Protein AF-A0A0G1I425-F1 (afdb_monomer_lite)

Secondary structure (DSSP, 8-state):
-----SS--TT----SSTTSPPPPPPPPPPP-EEEEE----STTTTSS-S--SHHHHHHHHHHHHHH-TT-EEE---SS-EEEEESSHHHHT-

pLDDT: mean 84.0, std 6.95, range [51.31, 93.56]

Foldseek 3Di:
DDDDDPDDAPQWDDDPDPPDDTDDGDDADFFDDKDWAFQDPDPCRPVDDDQRDPVSVVVVVVVCVRVDSQKDWDPPDPGTIIITGNDPVGVVD

Radius of gyration: 17.69 Å; chains: 1; bounding box: 48×28×40 Å

Sequence (93 aa):
MIAGLPNIDIGETICADAAQEPLPAITIDEPTISLNFLVNNSPFAGNDGTLVTSRQIRDRLERELEVNVGLKIDFSPTDHFKVFGRGELHIAI

Structure (mmCIF, N/CA/C/O backbone):
data_AF-A0A0G1I425-F1
#
_entry.id   AF-A0A0G1I425-F1
#
loop_
_atom_site.group_PDB
_atom_site.id
_atom_site.type_symbol
_atom_site.label_atom_id
_atom_site.label_alt_id
_atom_site.label_comp_id
_atom_site.label_asym_id
_atom_site.label_entity_id
_atom_site.label_seq_id
_atom_site.pdbx_PDB_ins_code
_atom_site.Cartn_x
_atom_site.Cartn_y
_atom_site.Cartn_z
_atom_site.occupancy
_atom_site.B_iso_or_equiv
_atom_site.auth_seq_id
_atom_site.auth_comp_id
_atom_site.auth_asym_id
_atom_site.auth_atom_id
_atom_site.pdbx_PDB_model_num
ATOM 1 N N . MET A 1 1 ? -16.415 -19.749 12.901 1.00 51.31 1 MET A N 1
ATOM 2 C CA . MET A 1 1 ? -16.124 -18.972 11.679 1.00 51.31 1 MET A CA 1
ATOM 3 C C . MET A 1 1 ? -17.432 -18.761 10.948 1.00 51.31 1 MET A C 1
ATOM 5 O O . MET A 1 1 ? -18.131 -19.738 10.714 1.00 51.31 1 MET A O 1
ATOM 9 N N . ILE A 1 2 ? -17.782 -17.506 10.683 1.00 74.75 2 ILE A N 1
ATOM 10 C CA . ILE A 1 2 ? -18.938 -17.120 9.866 1.00 74.75 2 ILE A CA 1
ATOM 11 C C . ILE A 1 2 ? -18.388 -16.816 8.467 1.00 74.75 2 ILE A C 1
ATOM 13 O O . ILE A 1 2 ? -17.328 -16.207 8.359 1.00 74.75 2 ILE A O 1
ATOM 17 N N . ALA A 1 3 ? -19.057 -17.286 7.418 1.00 75.38 3 ALA A N 1
ATOM 18 C CA . ALA A 1 3 ? -18.669 -17.074 6.023 1.00 75.38 3 ALA A CA 1
ATOM 19 C C . ALA A 1 3 ? -19.919 -16.772 5.182 1.00 75.38 3 ALA A C 1
ATOM 21 O O . ALA A 1 3 ? -21.024 -17.133 5.582 1.00 75.38 3 ALA A O 1
ATOM 22 N N . GLY A 1 4 ? -19.747 -16.130 4.022 1.00 80.38 4 GLY A N 1
ATOM 23 C CA . GLY A 1 4 ? -20.856 -15.776 3.123 1.00 80.38 4 GLY A CA 1
ATOM 24 C C . GLY A 1 4 ? -21.422 -14.364 3.311 1.00 80.38 4 GLY A C 1
ATOM 25 O O . GLY A 1 4 ? -22.516 -14.088 2.831 1.00 80.38 4 GLY A O 1
ATOM 26 N N . LEU A 1 5 ? -20.687 -13.476 3.986 1.00 81.44 5 LEU A N 1
ATOM 27 C CA . LEU A 1 5 ? -20.985 -12.045 4.064 1.00 81.44 5 LEU A CA 1
ATOM 28 C C . LEU A 1 5 ? -20.087 -11.316 3.050 1.00 81.44 5 LEU A C 1
ATOM 30 O O . LEU A 1 5 ? -18.889 -11.213 3.299 1.00 81.44 5 LEU A O 1
ATOM 34 N N . PRO A 1 6 ? -20.613 -10.889 1.887 1.00 74.75 6 PRO A N 1
ATOM 35 C CA . PRO A 1 6 ? -19.789 -10.340 0.807 1.00 74.75 6 PRO A CA 1
ATOM 36 C C . PRO A 1 6 ? -19.331 -8.897 1.054 1.00 74.75 6 PRO A C 1
ATOM 38 O O . PRO A 1 6 ? -18.329 -8.488 0.486 1.00 74.75 6 PRO A O 1
ATOM 41 N N . ASN A 1 7 ? -20.055 -8.148 1.886 1.00 75.19 7 ASN A N 1
ATOM 42 C CA . ASN A 1 7 ? -19.777 -6.749 2.196 1.00 75.19 7 ASN A CA 1
ATOM 43 C C . ASN A 1 7 ? -19.540 -6.642 3.703 1.00 75.19 7 ASN A C 1
ATOM 45 O O . ASN A 1 7 ? -20.464 -6.301 4.439 1.00 75.19 7 ASN A O 1
ATOM 49 N N . ILE A 1 8 ? -18.362 -7.061 4.159 1.00 78.62 8 ILE A N 1
ATOM 50 C CA . ILE A 1 8 ? -17.928 -6.823 5.533 1.00 78.62 8 ILE A CA 1
ATOM 51 C C . ILE A 1 8 ? -16.501 -6.299 5.531 1.00 78.62 8 ILE A C 1
ATOM 53 O O . ILE A 1 8 ? -15.611 -6.932 4.963 1.00 78.62 8 ILE A O 1
ATOM 57 N N . ASP A 1 9 ? -16.304 -5.167 6.191 1.00 74.75 9 ASP A N 1
ATOM 58 C CA . ASP A 1 9 ? -15.013 -4.499 6.292 1.00 74.75 9 ASP A CA 1
ATOM 59 C C . ASP A 1 9 ? -14.370 -4.696 7.672 1.00 74.75 9 ASP A C 1
ATOM 61 O O . ASP A 1 9 ? -15.007 -5.033 8.679 1.00 74.75 9 ASP A O 1
ATOM 65 N N . ILE A 1 10 ? -13.053 -4.491 7.733 1.00 75.19 10 ILE A N 1
ATOM 66 C CA . ILE A 1 10 ? -12.290 -4.616 8.976 1.00 75.19 10 ILE A CA 1
ATOM 67 C C . ILE A 1 10 ? -12.719 -3.506 9.945 1.00 75.19 10 ILE A C 1
ATOM 69 O O . ILE A 1 10 ? -12.566 -2.320 9.666 1.00 75.19 10 ILE A O 1
ATOM 73 N N . GLY A 1 11 ? -13.211 -3.909 11.118 1.00 74.38 11 GLY A N 1
ATOM 74 C CA . GLY A 1 11 ? -13.715 -2.998 12.150 1.00 74.38 11 GLY A CA 1
ATOM 75 C C . GLY A 1 11 ? -15.239 -2.925 12.232 1.00 74.38 11 GLY A C 1
ATOM 76 O O . GLY A 1 11 ? -15.755 -2.284 13.146 1.00 74.38 11 GLY A O 1
ATOM 77 N N . GLU A 1 12 ? -15.964 -3.610 11.345 1.00 78.94 12 GLU A N 1
ATOM 78 C CA . GLU A 1 12 ? -17.415 -3.743 11.455 1.00 78.94 12 GLU A CA 1
ATOM 79 C C . GLU A 1 12 ? -17.829 -4.764 12.526 1.00 78.94 12 GLU A C 1
ATOM 81 O O . GLU A 1 12 ? -17.138 -5.747 12.806 1.00 78.94 12 GLU A O 1
ATOM 86 N N . THR A 1 13 ? -18.990 -4.527 13.141 1.00 81.44 13 THR A N 1
ATOM 87 C CA . THR A 1 13 ? -19.561 -5.410 14.167 1.00 81.44 13 THR A CA 1
ATOM 88 C C . THR A 1 13 ? -20.744 -6.179 13.587 1.00 81.44 13 THR A C 1
ATOM 90 O O . THR A 1 13 ? -21.728 -5.576 13.168 1.00 81.44 13 THR A O 1
ATOM 93 N N . ILE A 1 14 ? -20.684 -7.513 13.602 1.00 80.50 14 ILE A N 1
ATOM 94 C CA . ILE A 1 14 ? -21.825 -8.361 13.230 1.00 80.50 14 ILE A CA 1
ATOM 95 C C . ILE A 1 14 ? -22.728 -8.541 14.457 1.00 80.50 14 ILE A C 1
ATOM 97 O O . ILE A 1 14 ? -22.336 -9.196 15.425 1.00 80.50 14 ILE A O 1
ATOM 101 N N . CYS A 1 15 ? -23.947 -8.004 14.395 1.00 80.88 15 CYS A N 1
ATOM 102 C CA . CYS A 1 15 ? -24.977 -8.159 15.426 1.00 80.88 15 CYS A CA 1
ATOM 103 C C . CYS A 1 15 ? -26.133 -9.040 14.927 1.00 80.88 15 CYS A C 1
ATOM 105 O O . CYS A 1 15 ? -26.445 -9.063 13.738 1.00 80.88 15 CYS A O 1
ATOM 107 N N . ALA A 1 16 ? -26.783 -9.764 15.843 1.00 80.94 16 ALA A N 1
ATOM 108 C CA . ALA A 1 16 ? -27.969 -10.569 15.527 1.00 80.94 16 ALA A CA 1
ATOM 109 C C . ALA A 1 16 ? -29.246 -9.718 15.393 1.00 80.94 16 ALA A C 1
ATOM 111 O O . ALA A 1 16 ? -30.163 -10.097 14.669 1.00 80.94 16 ALA A O 1
ATOM 112 N N . ASP A 1 17 ? -29.290 -8.579 16.086 1.00 81.94 17 ASP A N 1
ATOM 113 C CA . ASP A 1 17 ? -30.375 -7.603 16.045 1.00 81.94 17 ASP A CA 1
ATOM 114 C C . ASP A 1 17 ? -29.835 -6.275 15.497 1.00 81.94 17 ASP A C 1
ATOM 116 O O . ASP A 1 17 ? -28.776 -5.806 15.920 1.00 81.94 17 ASP A O 1
ATOM 120 N N . ALA A 1 18 ? -30.560 -5.671 14.555 1.00 76.44 18 ALA A N 1
ATOM 121 C CA . ALA A 1 18 ? -30.199 -4.392 13.947 1.00 76.44 18 ALA A CA 1
ATOM 122 C C . ALA A 1 18 ? -30.303 -3.210 14.929 1.00 76.44 18 ALA A C 1
ATOM 124 O O . ALA A 1 18 ? -29.719 -2.160 14.676 1.00 76.44 18 ALA A O 1
ATOM 125 N N . ALA A 1 19 ? -31.040 -3.364 16.035 1.00 78.94 19 ALA A N 1
ATOM 126 C CA . ALA A 1 19 ? -31.196 -2.334 17.061 1.00 78.94 19 ALA A CA 1
ATOM 127 C C . ALA A 1 19 ? -30.039 -2.285 18.077 1.00 78.94 19 ALA A C 1
ATOM 129 O O . ALA A 1 19 ? -30.020 -1.410 18.942 1.00 78.94 19 ALA A O 1
ATOM 130 N N . GLN A 1 20 ? -29.094 -3.227 18.013 1.00 78.38 20 GLN A N 1
ATOM 131 C CA . GLN A 1 20 ? -27.980 -3.294 18.953 1.00 78.38 20 GLN A CA 1
ATOM 132 C C . GLN A 1 20 ? -26.908 -2.245 18.622 1.00 78.38 20 GLN A C 1
ATOM 134 O O . GLN A 1 20 ? -26.511 -2.107 17.466 1.00 78.38 20 GLN A O 1
ATOM 139 N N . GLU A 1 21 ? -26.415 -1.524 19.635 1.00 77.44 21 GLU A N 1
ATOM 140 C CA . GLU A 1 21 ? -25.353 -0.532 19.436 1.00 77.44 21 GLU A CA 1
ATOM 141 C C . GLU A 1 21 ? -24.068 -1.191 18.894 1.00 77.44 21 GLU A C 1
ATOM 143 O O . GLU A 1 21 ? -23.629 -2.217 19.432 1.00 77.44 21 GLU A O 1
ATOM 148 N N . PRO A 1 22 ? -23.452 -0.624 17.837 1.00 78.06 22 PRO A N 1
ATOM 149 C CA . PRO A 1 22 ? -22.191 -1.125 17.309 1.00 78.06 22 PRO A CA 1
ATOM 150 C C . PRO A 1 22 ? -21.061 -0.901 18.319 1.00 78.06 22 PRO A C 1
ATOM 152 O O . PRO A 1 22 ? -21.064 0.070 19.080 1.00 78.06 22 PRO A O 1
ATOM 155 N N . LEU A 1 23 ? -20.063 -1.789 18.311 1.00 79.81 23 LEU A N 1
ATOM 156 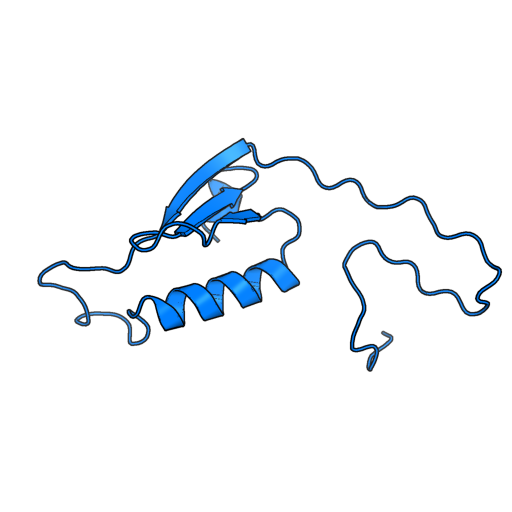C CA . LEU A 1 23 ? -18.858 -1.575 19.107 1.00 79.81 23 LEU A CA 1
ATOM 157 C C . LEU A 1 23 ? -18.074 -0.364 18.568 1.00 79.81 23 LEU A C 1
ATOM 159 O O . LEU A 1 23 ? -18.207 -0.020 17.389 1.00 79.81 23 LEU A O 1
ATOM 163 N N . PRO A 1 24 ? -17.243 0.282 19.407 1.00 78.88 24 PRO A N 1
ATOM 164 C CA . PRO A 1 24 ? -16.384 1.370 18.962 1.00 78.88 24 PRO A CA 1
ATOM 165 C C . PRO A 1 24 ? -15.545 0.943 17.757 1.00 78.88 24 PRO A C 1
ATOM 167 O O . PRO A 1 24 ? -14.913 -0.116 17.782 1.00 78.88 24 PRO A O 1
ATOM 170 N N . ALA A 1 25 ? -15.535 1.776 16.717 1.00 75.81 25 ALA A N 1
ATOM 171 C CA . ALA A 1 25 ? -14.750 1.515 15.520 1.00 75.81 25 ALA A CA 1
ATOM 172 C C . ALA A 1 25 ? -13.257 1.412 15.863 1.00 75.81 25 ALA A C 1
ATOM 174 O O . ALA A 1 25 ? -12.739 2.144 16.711 1.00 75.81 25 ALA A O 1
ATOM 175 N N . ILE A 1 26 ? -12.558 0.505 15.181 1.00 75.25 26 ILE A N 1
ATOM 176 C CA . ILE A 1 26 ? -11.112 0.358 15.327 1.00 75.25 26 ILE A CA 1
ATOM 177 C C . ILE A 1 26 ? -10.441 1.565 14.665 1.00 75.25 26 ILE A C 1
ATOM 179 O O . ILE A 1 26 ? -10.602 1.794 13.467 1.00 75.25 26 ILE A O 1
ATOM 183 N N . THR A 1 27 ? -9.668 2.333 15.434 1.00 71.31 27 THR A N 1
ATOM 184 C CA . THR A 1 27 ? -8.861 3.425 14.881 1.00 71.31 27 THR A CA 1
ATOM 185 C C . THR A 1 27 ? -7.670 2.846 14.125 1.00 71.31 27 THR A C 1
ATOM 187 O O . THR A 1 27 ? -6.853 2.119 14.689 1.00 71.31 27 THR A O 1
ATOM 190 N N . ILE A 1 28 ? -7.564 3.178 12.842 1.00 72.50 28 ILE A N 1
ATOM 191 C CA . ILE A 1 28 ? -6.424 2.812 12.005 1.00 72.50 28 ILE A CA 1
ATOM 192 C C . ILE A 1 28 ? -5.363 3.908 12.148 1.00 72.50 28 ILE A C 1
ATOM 194 O O . ILE A 1 28 ? -5.621 5.063 11.819 1.00 72.50 28 ILE A O 1
ATOM 198 N N . ASP A 1 29 ? -4.168 3.546 12.620 1.00 73.19 29 ASP A N 1
ATOM 199 C CA . ASP A 1 29 ? -3.027 4.464 12.692 1.00 73.19 29 ASP A CA 1
ATOM 200 C C . ASP A 1 29 ? -2.606 4.962 11.304 1.00 73.19 29 ASP A C 1
ATOM 202 O O . ASP A 1 29 ? -2.540 4.182 10.342 1.00 73.19 29 ASP A O 1
ATOM 206 N N . GLU A 1 30 ? -2.276 6.253 11.230 1.00 76.62 30 GLU A N 1
ATOM 207 C CA . GLU A 1 30 ? -1.824 6.909 10.007 1.00 76.62 30 GLU A CA 1
ATOM 208 C C . GLU A 1 30 ? -0.483 6.342 9.506 1.00 76.62 30 GLU A C 1
ATOM 210 O O . GLU A 1 30 ? 0.393 5.975 10.299 1.00 76.62 30 GLU A O 1
ATOM 215 N N . PRO A 1 31 ? -0.282 6.277 8.179 1.00 82.06 31 PRO A N 1
ATOM 216 C CA . PRO A 1 31 ? 0.972 5.807 7.618 1.00 82.06 31 PRO A CA 1
ATOM 217 C C . PRO A 1 31 ? 2.120 6.773 7.926 1.00 82.06 31 PRO A C 1
ATOM 219 O O . PRO A 1 31 ? 1.981 7.991 7.847 1.00 82.06 31 PRO A O 1
ATOM 222 N N . THR A 1 32 ? 3.286 6.211 8.224 1.00 85.62 32 THR A N 1
ATOM 223 C CA . THR A 1 32 ? 4.488 6.953 8.629 1.00 85.62 32 THR A CA 1
ATOM 224 C C . THR A 1 32 ? 5.468 7.149 7.474 1.00 85.62 32 THR A C 1
ATOM 226 O O . THR A 1 32 ? 6.244 8.102 7.476 1.00 85.62 32 THR A O 1
ATOM 229 N N . ILE A 1 33 ? 5.441 6.265 6.473 1.00 90.12 33 ILE A N 1
ATOM 230 C CA . ILE A 1 33 ? 6.330 6.313 5.309 1.00 90.12 33 ILE A CA 1
ATOM 231 C C . ILE A 1 33 ? 5.544 6.252 4.002 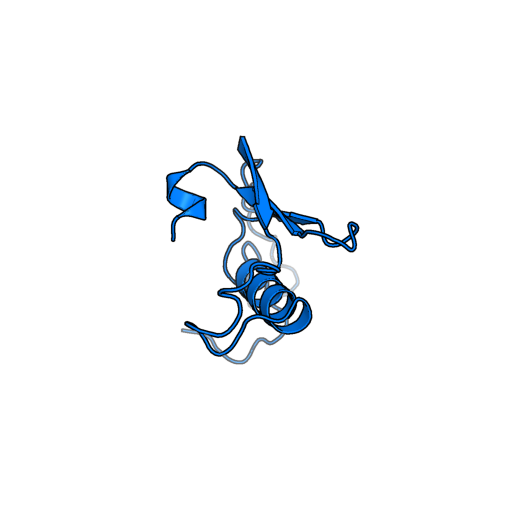1.00 90.12 33 ILE A C 1
ATOM 233 O O . ILE A 1 33 ? 4.434 5.721 3.956 1.00 90.12 33 ILE A O 1
ATOM 237 N N . SER A 1 34 ? 6.146 6.759 2.926 1.00 91.00 34 SER A N 1
ATOM 238 C CA . SER A 1 34 ? 5.613 6.643 1.569 1.00 91.00 34 SER A CA 1
ATOM 239 C C . SER A 1 34 ? 6.691 6.195 0.591 1.00 91.00 34 SER A C 1
ATOM 241 O O . SER A 1 34 ? 7.800 6.729 0.630 1.00 91.00 34 SER A O 1
ATOM 243 N N . LEU A 1 35 ? 6.352 5.277 -0.308 1.00 91.75 35 LEU A N 1
ATOM 244 C CA . LEU A 1 35 ? 7.211 4.793 -1.383 1.00 91.75 35 LEU A CA 1
ATOM 245 C C . LEU A 1 35 ? 6.485 4.880 -2.723 1.00 91.75 35 LEU A C 1
ATOM 247 O O . LEU A 1 35 ? 5.260 4.801 -2.788 1.00 91.75 35 LEU A O 1
ATOM 251 N N . ASN A 1 36 ? 7.259 4.989 -3.798 1.00 93.56 36 ASN A N 1
ATOM 252 C CA . ASN A 1 36 ? 6.736 4.954 -5.156 1.00 93.56 36 ASN A CA 1
ATOM 253 C C . ASN A 1 36 ? 7.048 3.593 -5.776 1.00 93.56 36 ASN A C 1
ATOM 255 O O . ASN A 1 36 ? 8.210 3.200 -5.865 1.00 93.56 36 ASN A O 1
ATOM 259 N N . PHE A 1 37 ? 6.008 2.897 -6.217 1.00 92.38 37 PHE A N 1
ATOM 260 C CA . PHE A 1 37 ? 6.095 1.633 -6.934 1.00 92.38 37 PHE A CA 1
ATOM 261 C C . PHE A 1 37 ? 5.965 1.917 -8.426 1.00 92.38 37 PHE A C 1
ATOM 263 O O . PHE A 1 37 ? 5.025 2.586 -8.852 1.00 92.38 37 PHE A O 1
ATOM 270 N N . LEU A 1 38 ? 6.909 1.418 -9.220 1.00 92.12 38 LEU A N 1
ATOM 271 C CA . LEU A 1 38 ? 6.968 1.661 -10.658 1.00 92.12 38 LEU A CA 1
ATOM 272 C C . LEU A 1 38 ? 7.084 0.348 -11.419 1.00 92.12 38 LEU A C 1
ATOM 274 O O . LEU A 1 38 ? 7.620 -0.642 -10.920 1.00 92.12 38 LEU A O 1
ATOM 278 N N . VAL A 1 39 ? 6.619 0.370 -12.664 1.00 90.69 39 VAL A N 1
ATOM 279 C CA . VAL A 1 39 ? 6.909 -0.698 -13.618 1.00 90.69 39 VAL A CA 1
ATOM 280 C C . VAL A 1 39 ? 8.394 -0.671 -13.964 1.00 90.69 39 VAL A C 1
ATOM 282 O O . VAL A 1 39 ? 8.962 0.388 -14.231 1.00 90.69 39 VAL A O 1
ATOM 285 N N . ASN A 1 40 ? 9.018 -1.846 -14.009 1.00 89.38 40 ASN A N 1
ATOM 286 C CA . ASN A 1 40 ? 10.391 -1.975 -14.472 1.00 89.38 40 ASN A CA 1
ATOM 287 C C . ASN A 1 40 ? 10.468 -1.674 -15.979 1.00 89.38 40 ASN A C 1
ATOM 289 O O . ASN A 1 40 ? 9.973 -2.446 -16.795 1.00 89.38 40 ASN A O 1
ATOM 293 N N . ASN A 1 41 ? 11.105 -0.560 -16.339 1.00 86.06 41 ASN A N 1
ATOM 294 C CA . ASN A 1 41 ? 11.349 -0.127 -17.718 1.00 86.06 41 ASN A CA 1
ATOM 295 C C . ASN A 1 41 ? 12.823 -0.288 -18.146 1.00 86.06 41 ASN A C 1
ATOM 297 O O . ASN A 1 41 ? 13.258 0.318 -19.125 1.00 86.06 41 ASN A O 1
ATOM 301 N N . SER A 1 42 ? 13.605 -1.077 -17.405 1.00 87.31 42 SER A N 1
ATOM 302 C CA . SER A 1 42 ? 15.013 -1.336 -17.717 1.00 87.31 42 SER A CA 1
ATOM 303 C C . SER A 1 42 ? 15.182 -2.366 -18.848 1.00 87.31 42 SER A C 1
ATOM 305 O O . SER A 1 42 ? 14.255 -3.123 -19.140 1.00 87.31 42 SER A O 1
ATOM 307 N N . PRO A 1 43 ? 16.387 -2.490 -19.441 1.00 86.69 43 PRO A N 1
ATOM 308 C CA . PRO A 1 43 ? 16.699 -3.540 -20.420 1.00 86.69 43 PRO A CA 1
ATOM 309 C C . PRO A 1 43 ? 16.546 -4.972 -19.888 1.00 86.69 43 PRO A C 1
ATOM 311 O O . PRO A 1 43 ? 16.569 -5.920 -20.667 1.00 86.69 43 PRO A O 1
ATOM 314 N N . PHE A 1 44 ? 16.421 -5.133 -18.568 1.00 84.94 44 PHE A N 1
ATOM 315 C CA . PHE A 1 44 ? 16.206 -6.419 -17.912 1.00 84.94 44 PHE A CA 1
ATOM 316 C C . PHE A 1 44 ? 14.729 -6.692 -17.594 1.00 84.94 44 PHE A C 1
ATOM 318 O O . PHE A 1 44 ? 14.415 -7.699 -16.958 1.00 84.94 44 PHE A O 1
ATOM 325 N N . ALA A 1 45 ? 13.815 -5.804 -17.999 1.00 82.44 45 ALA A N 1
ATOM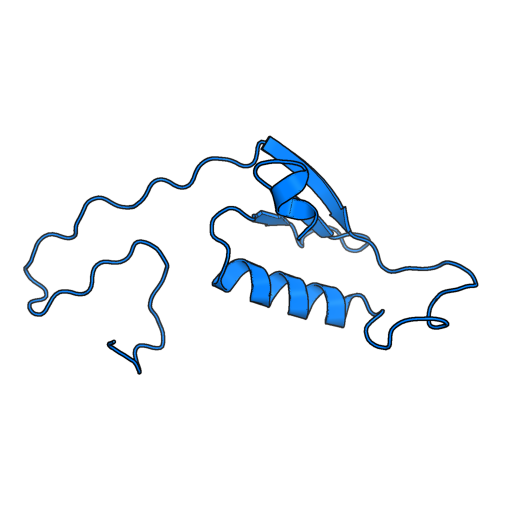 326 C CA . ALA A 1 45 ? 12.386 -5.995 -17.800 1.00 82.44 45 ALA A CA 1
ATOM 327 C C . ALA A 1 45 ? 11.911 -7.289 -18.481 1.00 82.44 45 ALA A C 1
ATOM 329 O O . ALA A 1 45 ? 12.163 -7.511 -19.663 1.00 82.44 45 ALA A O 1
ATOM 330 N N . GLY A 1 46 ? 11.223 -8.147 -17.724 1.00 77.00 46 GLY A N 1
ATOM 331 C CA . GLY A 1 46 ? 10.695 -9.421 -18.222 1.00 77.00 46 GLY A CA 1
ATOM 332 C C . GLY A 1 46 ? 11.708 -10.569 -18.306 1.00 77.00 46 GLY A C 1
ATOM 333 O O . GLY A 1 46 ? 11.315 -11.664 -18.697 1.00 77.00 46 GLY A O 1
ATOM 334 N N . ASN A 1 47 ? 12.973 -10.362 -17.914 1.00 82.88 47 ASN A N 1
ATOM 335 C CA . ASN A 1 47 ? 13.927 -11.470 -17.748 1.00 82.88 47 ASN A CA 1
ATOM 336 C C . ASN A 1 47 ? 13.612 -12.322 -16.514 1.00 82.88 47 ASN A C 1
ATOM 338 O O . ASN A 1 47 ? 13.922 -13.509 -16.500 1.00 82.88 47 ASN A O 1
ATOM 342 N N . ASP A 1 48 ? 13.012 -11.707 -15.494 1.00 80.25 48 ASP A N 1
ATOM 343 C CA . ASP A 1 48 ? 12.590 -12.374 -14.270 1.00 80.25 48 ASP A CA 1
ATOM 344 C C . ASP A 1 48 ? 11.212 -11.844 -13.845 1.00 80.25 48 ASP A C 1
ATOM 346 O O . ASP A 1 48 ? 10.979 -10.631 -13.822 1.00 80.25 48 ASP A O 1
ATOM 350 N N . GLY A 1 49 ? 10.289 -12.762 -13.549 1.00 79.69 49 GLY A N 1
ATOM 351 C CA . GLY A 1 49 ? 8.887 -12.464 -13.241 1.00 79.69 49 GLY A CA 1
ATOM 352 C C . GLY A 1 49 ? 7.962 -12.305 -14.462 1.00 79.69 49 GLY A C 1
ATOM 353 O O . GLY A 1 49 ? 8.273 -11.645 -15.449 1.00 79.69 49 GLY A O 1
ATOM 354 N N . THR A 1 50 ? 6.765 -12.892 -14.370 1.00 82.25 50 THR A N 1
ATOM 355 C CA . THR A 1 50 ? 5.750 -12.895 -15.447 1.00 82.25 50 THR A CA 1
ATOM 356 C C . THR A 1 50 ? 4.756 -11.729 -15.344 1.00 82.25 50 THR A C 1
ATOM 358 O O . THR A 1 50 ? 4.082 -11.386 -16.315 1.00 82.25 50 THR A O 1
ATOM 361 N N . LEU A 1 51 ? 4.627 -11.129 -14.155 1.00 85.56 51 LEU A N 1
ATOM 362 C CA . LEU A 1 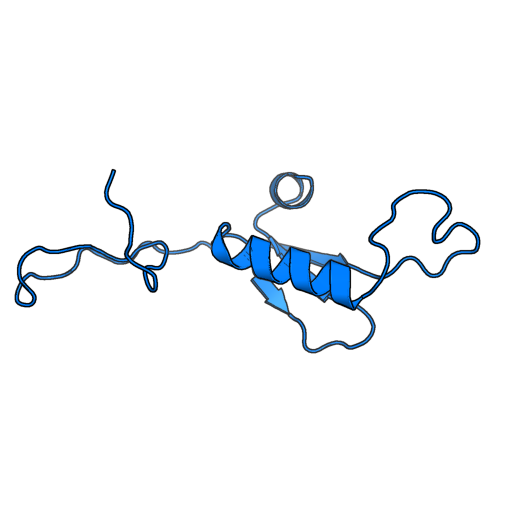51 ? 3.639 -10.093 -13.838 1.00 85.56 51 LEU A CA 1
ATOM 363 C C . LEU A 1 51 ? 4.318 -8.727 -13.699 1.00 85.56 51 LEU A C 1
ATOM 365 O O . LEU A 1 51 ? 4.556 -8.251 -12.594 1.00 85.56 51 LEU A O 1
ATOM 369 N N . VAL A 1 52 ? 4.671 -8.118 -14.829 1.00 86.06 52 VAL A N 1
ATOM 370 C CA . VAL A 1 52 ? 5.497 -6.897 -14.866 1.00 86.06 52 VAL A CA 1
ATOM 371 C C . VAL A 1 52 ? 4.751 -5.661 -15.369 1.00 86.06 52 VAL A C 1
ATOM 373 O O . VAL A 1 52 ? 5.329 -4.584 -15.442 1.00 86.06 52 VAL A O 1
ATOM 376 N N . THR A 1 53 ? 3.473 -5.779 -15.739 1.00 88.06 53 THR A N 1
ATOM 377 C CA . THR A 1 53 ? 2.704 -4.648 -16.289 1.00 88.06 53 THR A CA 1
ATOM 378 C C . THR A 1 53 ? 2.070 -3.787 -15.195 1.00 88.06 53 THR A C 1
ATOM 380 O O . THR A 1 53 ? 1.690 -4.289 -14.139 1.00 88.06 53 THR A O 1
ATOM 383 N N . SER A 1 54 ? 1.863 -2.494 -15.480 1.00 89.00 54 SER A N 1
ATOM 384 C CA . SER A 1 54 ? 1.208 -1.548 -14.553 1.00 89.00 54 SER A CA 1
ATOM 385 C C . SER A 1 54 ? -0.159 -2.052 -14.074 1.00 89.00 54 SER A C 1
ATOM 387 O O . SER A 1 54 ? -0.470 -1.986 -12.888 1.00 89.00 54 SER A O 1
ATOM 389 N N . ARG A 1 55 ? -0.944 -2.653 -14.979 1.00 89.88 55 ARG A N 1
ATOM 390 C CA . ARG A 1 55 ? -2.245 -3.246 -14.652 1.00 89.88 55 ARG A CA 1
ATOM 391 C C . ARG A 1 55 ? -2.126 -4.376 -13.629 1.00 89.88 55 ARG A C 1
ATOM 393 O O . ARG A 1 55 ? -2.857 -4.381 -12.654 1.00 89.88 55 ARG A O 1
ATOM 400 N N . GLN A 1 56 ? -1.187 -5.300 -13.823 1.00 91.31 56 GLN A N 1
ATOM 401 C CA . GLN A 1 56 ? -0.989 -6.417 -12.892 1.00 91.31 56 GLN A CA 1
ATOM 402 C C . GLN A 1 56 ? -0.523 -5.936 -11.513 1.00 91.31 56 GLN A C 1
ATOM 404 O O . GLN A 1 56 ? -0.965 -6.470 -10.498 1.00 91.31 56 GLN A O 1
ATOM 409 N N . ILE A 1 57 ? 0.345 -4.918 -11.474 1.00 90.62 57 ILE A N 1
ATOM 410 C CA . ILE A 1 57 ? 0.776 -4.293 -10.217 1.00 90.62 57 ILE A CA 1
ATOM 411 C C . ILE A 1 57 ? -0.426 -3.659 -9.516 1.00 90.62 57 ILE A C 1
ATOM 413 O O . ILE A 1 57 ? -0.645 -3.919 -8.336 1.00 90.62 57 ILE A O 1
ATOM 417 N N . ARG A 1 58 ? -1.242 -2.889 -10.243 1.00 91.06 58 ARG A N 1
ATOM 418 C CA . ARG A 1 58 ? -2.459 -2.279 -9.706 1.00 91.06 58 ARG A CA 1
ATOM 419 C C . ARG A 1 58 ? -3.416 -3.320 -9.126 1.00 91.06 58 ARG A C 1
ATOM 421 O O . ARG A 1 58 ? -3.804 -3.176 -7.975 1.00 91.06 58 ARG A O 1
ATOM 428 N N . ASP A 1 59 ? -3.721 -4.384 -9.867 1.00 92.44 59 ASP A N 1
ATOM 429 C CA . ASP A 1 59 ? -4.633 -5.444 -9.413 1.00 92.44 59 ASP A CA 1
ATOM 430 C C . ASP A 1 59 ? -4.118 -6.117 -8.118 1.00 92.44 59 ASP A C 1
ATOM 432 O O . ASP A 1 59 ? -4.889 -6.467 -7.222 1.00 92.44 59 ASP A O 1
ATOM 436 N N . ARG A 1 60 ? -2.793 -6.290 -7.986 1.00 92.06 60 ARG A N 1
ATOM 437 C CA . ARG A 1 60 ? -2.159 -6.834 -6.771 1.00 92.06 60 ARG A CA 1
ATOM 438 C C . ARG A 1 60 ? -2.256 -5.871 -5.587 1.00 92.06 60 ARG A C 1
ATOM 440 O O . ARG A 1 60 ? -2.452 -6.337 -4.466 1.00 92.06 60 ARG A O 1
ATOM 447 N N . LEU A 1 61 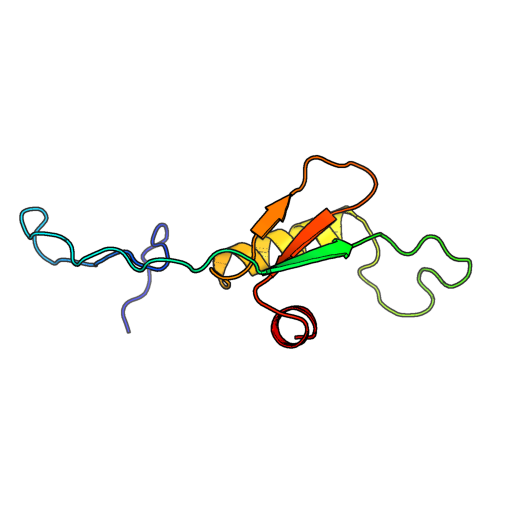? -2.081 -4.576 -5.837 1.00 91.56 61 LEU A N 1
ATOM 448 C CA . LEU A 1 61 ? -2.159 -3.508 -4.840 1.00 91.56 61 LEU A CA 1
ATOM 449 C C . LEU A 1 61 ? -3.598 -3.293 -4.347 1.00 91.56 61 LEU A C 1
ATOM 451 O O . LEU A 1 61 ? -3.810 -3.143 -3.149 1.00 91.56 61 LEU A O 1
ATOM 455 N N . GLU A 1 62 ? -4.585 -3.347 -5.244 1.00 91.12 62 GLU A N 1
ATOM 456 C CA . GLU A 1 62 ? -6.012 -3.290 -4.895 1.00 91.12 62 GLU A CA 1
ATOM 457 C C . GLU A 1 62 ? -6.406 -4.474 -4.004 1.00 91.12 62 GLU A C 1
ATOM 459 O O . GLU A 1 62 ? -7.016 -4.274 -2.959 1.00 91.12 62 GLU A O 1
ATOM 464 N N . ARG A 1 63 ? -5.955 -5.692 -4.335 1.00 90.38 63 ARG A N 1
ATOM 465 C CA . ARG A 1 63 ? -6.175 -6.868 -3.478 1.00 90.38 63 ARG A CA 1
ATOM 466 C C . ARG A 1 63 ? -5.513 -6.742 -2.099 1.00 90.38 63 ARG A C 1
ATOM 468 O O . ARG A 1 63 ? -6.028 -7.287 -1.131 1.00 90.38 63 ARG A O 1
ATOM 475 N N . GLU A 1 64 ? -4.367 -6.068 -1.994 1.00 89.19 64 GLU A N 1
ATOM 476 C CA . GLU A 1 64 ? -3.706 -5.877 -0.694 1.00 89.19 64 GLU A CA 1
ATOM 477 C C . GLU A 1 64 ? -4.508 -4.943 0.217 1.00 89.19 64 GLU A C 1
ATOM 479 O O . GLU A 1 64 ? -4.609 -5.198 1.414 1.00 89.19 64 GLU A O 1
ATOM 484 N N . LEU A 1 65 ? -5.118 -3.895 -0.346 1.00 87.31 65 LEU A N 1
ATOM 485 C CA . LEU A 1 65 ? -5.941 -2.943 0.407 1.00 87.31 65 LEU A CA 1
ATOM 486 C C . LEU A 1 65 ? -7.151 -3.600 1.086 1.00 87.31 65 LEU A C 1
ATOM 488 O O . LEU A 1 65 ? -7.567 -3.132 2.140 1.00 87.31 65 LEU A O 1
ATOM 492 N N . GLU A 1 66 ? -7.689 -4.687 0.523 1.00 83.31 66 GLU A N 1
ATOM 493 C CA . GLU A 1 66 ? -8.808 -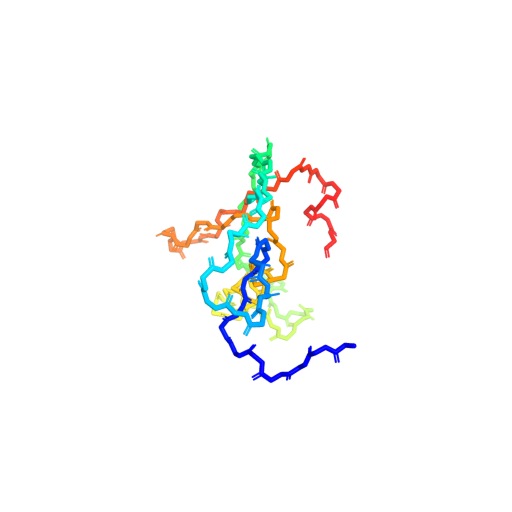5.439 1.117 1.00 83.31 66 GLU A CA 1
ATOM 494 C C . GLU A 1 66 ? -8.413 -6.153 2.420 1.00 83.31 66 GLU A C 1
ATOM 496 O O . GLU A 1 66 ? -9.243 -6.362 3.302 1.00 83.31 66 GLU A O 1
ATOM 501 N N . VAL A 1 67 ? -7.143 -6.545 2.552 1.00 83.31 67 VAL A N 1
ATOM 502 C CA . VAL A 1 67 ? -6.654 -7.347 3.686 1.00 83.31 67 VAL A CA 1
ATOM 503 C C . VAL A 1 67 ? -5.869 -6.491 4.681 1.00 83.31 67 VAL A C 1
ATOM 505 O O . VAL A 1 67 ? -5.840 -6.788 5.878 1.00 83.31 67 VAL A O 1
ATOM 508 N N . ASN A 1 68 ? -5.240 -5.414 4.209 1.00 83.31 68 ASN A N 1
ATOM 509 C CA . ASN A 1 68 ? -4.285 -4.629 4.972 1.00 83.31 68 ASN A CA 1
ATOM 510 C C . ASN A 1 68 ? -4.774 -3.200 5.241 1.00 83.31 68 ASN A C 1
ATOM 512 O O . ASN A 1 68 ? -4.493 -2.261 4.498 1.00 83.31 68 ASN A O 1
ATOM 516 N N . VAL A 1 69 ? -5.422 -3.018 6.394 1.00 78.12 69 VAL A N 1
ATOM 517 C CA . VAL A 1 69 ? -5.883 -1.704 6.883 1.00 78.12 69 VAL A CA 1
ATOM 518 C C . VAL A 1 69 ? -4.768 -0.691 7.130 1.00 78.12 69 VAL A C 1
ATOM 520 O O . VAL A 1 69 ? -5.027 0.507 7.187 1.00 78.12 69 VAL A O 1
ATOM 523 N N . GLY A 1 70 ? -3.527 -1.140 7.329 1.00 82.75 70 GLY A N 1
ATOM 524 C CA . GLY A 1 70 ? -2.395 -0.252 7.590 1.00 82.75 70 GLY A CA 1
ATOM 525 C C . GLY A 1 70 ? -1.784 0.341 6.324 1.00 82.75 70 GLY A C 1
ATOM 526 O O . GLY A 1 70 ? -0.857 1.151 6.426 1.00 82.75 70 GLY A O 1
ATOM 527 N N . LEU A 1 71 ? -2.243 -0.103 5.156 1.00 87.81 71 LEU A N 1
ATOM 528 C CA . LEU A 1 71 ? -1.743 0.310 3.861 1.00 87.81 71 LEU A CA 1
ATOM 529 C C . LEU A 1 71 ? -2.708 1.319 3.239 1.00 87.81 71 LEU A C 1
ATOM 531 O O . LEU A 1 71 ? -3.925 1.161 3.270 1.00 87.81 71 LEU A O 1
ATOM 535 N N . LYS A 1 72 ? -2.161 2.365 2.631 1.00 89.00 72 LYS A N 1
ATOM 536 C CA . LYS A 1 72 ? -2.934 3.310 1.825 1.00 89.00 72 LYS A CA 1
ATOM 537 C C . LYS A 1 72 ? -2.219 3.500 0.504 1.00 89.00 72 LYS A C 1
ATOM 539 O O . LYS A 1 72 ? -1.002 3.626 0.484 1.00 89.00 72 LYS A O 1
ATOM 544 N N . ILE A 1 73 ? -2.952 3.527 -0.601 1.00 91.62 73 ILE A N 1
ATOM 545 C CA . ILE A 1 73 ? -2.360 3.666 -1.933 1.00 91.62 73 ILE A CA 1
ATOM 546 C C . ILE A 1 73 ? -3.059 4.793 -2.676 1.00 91.62 73 ILE A C 1
ATOM 548 O O . ILE A 1 73 ? -4.283 4.902 -2.650 1.00 91.62 73 ILE A O 1
ATOM 552 N N . ASP A 1 74 ? -2.267 5.631 -3.332 1.00 92.44 74 ASP A N 1
ATOM 553 C CA . ASP A 1 74 ? -2.736 6.650 -4.258 1.00 92.44 74 ASP A CA 1
ATOM 554 C C . ASP A 1 74 ? -2.454 6.208 -5.703 1.00 92.44 74 ASP A C 1
ATOM 556 O O . ASP A 1 74 ? -1.301 6.030 -6.111 1.00 92.44 74 ASP A O 1
ATOM 560 N N . PHE A 1 75 ? -3.543 6.012 -6.452 1.00 90.88 75 PHE A N 1
ATOM 561 C CA . PHE A 1 75 ? -3.562 5.593 -7.856 1.00 90.88 75 PHE A CA 1
ATOM 562 C C . PHE A 1 75 ? -3.762 6.766 -8.831 1.00 90.88 75 PHE A C 1
ATOM 564 O O . PHE A 1 75 ? -3.981 6.538 -10.020 1.00 90.88 75 PHE A O 1
ATOM 571 N N . SER A 1 76 ? -3.747 8.014 -8.350 1.00 90.19 76 SER A N 1
ATOM 572 C CA . SER A 1 76 ? -3.868 9.196 -9.209 1.00 90.19 76 SER A CA 1
ATOM 573 C C . SER A 1 76 ? -2.687 9.413 -10.169 1.00 90.19 76 SER A C 1
ATOM 575 O O . SER A 1 76 ? -2.943 9.869 -11.288 1.00 90.19 76 SER A O 1
ATOM 577 N N . PRO A 1 77 ? -1.419 9.093 -9.824 1.00 87.81 77 PRO A N 1
ATOM 578 C CA . PRO A 1 77 ? -0.316 9.248 -10.762 1.00 87.81 77 PRO A CA 1
ATOM 579 C C . PRO A 1 77 ? -0.317 8.128 -11.811 1.00 87.81 77 PRO A C 1
ATOM 581 O O . PRO A 1 77 ? -0.533 6.958 -11.505 1.00 87.81 77 PRO A O 1
ATOM 584 N N . THR A 1 78 ? -0.026 8.478 -13.063 1.00 84.62 78 THR A N 1
ATOM 585 C CA . THR A 1 78 ? -0.014 7.513 -14.178 1.00 84.62 78 THR A CA 1
ATOM 586 C C . THR A 1 78 ? 1.275 6.688 -14.236 1.00 84.62 78 THR A C 1
ATOM 588 O O . THR A 1 78 ? 1.263 5.543 -14.688 1.00 84.62 78 THR A O 1
ATOM 591 N N . ASP A 1 79 ? 2.386 7.266 -13.775 1.00 86.75 79 ASP A N 1
ATOM 592 C CA . ASP A 1 79 ? 3.729 6.695 -13.945 1.00 86.75 79 ASP A CA 1
ATOM 593 C C . ASP A 1 79 ? 4.171 5.821 -12.762 1.00 86.75 79 ASP A C 1
ATOM 595 O O . ASP A 1 79 ? 5.120 5.044 -12.874 1.00 86.75 79 ASP A O 1
ATOM 599 N N . HIS A 1 80 ? 3.513 5.966 -11.610 1.00 90.50 80 HIS A N 1
ATOM 600 C CA . HIS A 1 80 ? 3.855 5.265 -10.377 1.00 90.50 80 HIS A CA 1
ATOM 601 C C . HIS A 1 80 ? 2.653 5.155 -9.440 1.00 90.50 80 HIS A C 1
ATOM 603 O O . HIS A 1 80 ? 1.738 5.971 -9.484 1.00 90.50 80 HIS A O 1
ATOM 609 N N . PHE A 1 81 ? 2.704 4.189 -8.530 1.00 93.31 81 PHE A N 1
ATOM 610 C CA . PHE A 1 81 ? 1.749 4.050 -7.437 1.00 93.31 81 PHE A CA 1
ATOM 611 C C . PHE A 1 81 ? 2.397 4.523 -6.147 1.00 93.31 81 PHE A C 1
ATOM 613 O O . PHE A 1 81 ? 3.458 4.022 -5.766 1.00 93.31 81 PHE A O 1
ATOM 620 N N . LYS A 1 82 ? 1.781 5.490 -5.470 1.00 93.50 82 LYS A N 1
ATOM 621 C CA . LYS A 1 82 ? 2.307 5.987 -4.200 1.00 93.50 82 LYS A CA 1
ATOM 622 C C . LYS A 1 82 ? 1.695 5.183 -3.060 1.00 93.50 82 LYS A C 1
ATOM 624 O O . LYS A 1 82 ? 0.509 5.304 -2.771 1.00 93.50 82 LYS A O 1
ATOM 629 N N . VAL A 1 83 ? 2.512 4.342 -2.439 1.00 92.81 83 VAL A N 1
ATOM 630 C CA . VAL A 1 83 ? 2.127 3.430 -1.361 1.00 92.81 83 VAL A CA 1
ATOM 631 C C . VAL A 1 83 ? 2.575 4.020 -0.037 1.00 92.81 83 VAL A C 1
ATOM 633 O O . VAL A 1 83 ? 3.727 4.408 0.133 1.00 92.81 83 VAL A O 1
ATOM 636 N N . PHE A 1 84 ? 1.658 4.077 0.910 1.00 92.06 84 PHE A N 1
ATOM 637 C CA . PHE A 1 84 ? 1.860 4.578 2.252 1.00 92.06 84 PHE A CA 1
ATOM 638 C C . PHE A 1 84 ? 1.740 3.420 3.239 1.00 92.06 84 PHE A C 1
ATOM 640 O O . PHE A 1 84 ? 0.805 2.624 3.157 1.00 92.06 84 PHE A O 1
ATOM 647 N N . GLY A 1 85 ? 2.671 3.347 4.185 1.00 90.31 85 GLY A N 1
ATOM 648 C CA . GLY A 1 85 ? 2.693 2.299 5.197 1.00 90.31 85 GLY A CA 1
ATOM 649 C C . GLY A 1 85 ? 3.215 2.790 6.536 1.00 90.31 85 GLY A C 1
ATOM 650 O O . GLY A 1 85 ? 3.733 3.895 6.675 1.00 90.31 85 GLY A O 1
ATOM 651 N N . ARG A 1 86 ? 3.079 1.935 7.544 1.00 88.25 86 ARG A N 1
ATOM 652 C CA . ARG A 1 86 ? 3.440 2.213 8.947 1.00 88.25 86 ARG A CA 1
ATOM 653 C C . ARG A 1 86 ? 4.936 2.088 9.278 1.00 88.25 86 ARG A C 1
ATOM 655 O O . ARG A 1 86 ? 5.336 2.387 10.393 1.00 88.25 86 ARG A O 1
ATOM 662 N N . GLY A 1 87 ? 5.768 1.640 8.340 1.00 85.62 87 GLY A N 1
ATOM 663 C CA . GLY A 1 87 ? 7.212 1.490 8.540 1.00 85.62 87 GLY A CA 1
ATOM 664 C C . GLY A 1 87 ? 7.861 0.631 7.458 1.00 85.62 87 GLY A C 1
ATOM 665 O O . GLY A 1 87 ? 7.163 0.001 6.666 1.00 85.62 87 GLY A O 1
ATOM 666 N N . GLU A 1 88 ? 9.194 0.603 7.421 1.00 85.12 88 GLU A N 1
ATOM 667 C CA . GLU A 1 88 ? 9.955 -0.112 6.383 1.00 85.12 88 GLU A CA 1
ATOM 668 C C . GLU A 1 88 ? 9.659 -1.617 6.377 1.00 85.12 88 GLU A C 1
ATOM 670 O O . GLU A 1 88 ? 9.446 -2.200 5.318 1.00 85.12 88 GLU A O 1
ATOM 675 N N . LEU A 1 89 ? 9.539 -2.221 7.565 1.00 86.19 89 LEU A N 1
ATOM 676 C CA . LEU A 1 89 ? 9.264 -3.648 7.715 1.00 86.19 89 LEU A CA 1
ATOM 677 C C . LEU A 1 89 ? 7.873 -4.027 7.202 1.00 86.19 89 LEU A C 1
ATOM 679 O O . LEU A 1 89 ? 7.695 -5.109 6.664 1.00 86.19 89 LEU A O 1
ATOM 683 N N . HIS A 1 90 ? 6.898 -3.132 7.355 1.00 85.56 90 HIS A N 1
ATOM 684 C CA . HIS A 1 90 ? 5.546 -3.362 6.864 1.00 85.56 90 HIS A CA 1
ATOM 685 C C . HIS A 1 90 ? 5.511 -3.407 5.329 1.00 85.56 90 HIS A C 1
ATOM 687 O O . HIS A 1 90 ? 4.796 -4.217 4.765 1.00 85.56 90 HIS A O 1
ATOM 693 N N . ILE A 1 91 ? 6.303 -2.573 4.652 1.00 86.00 91 ILE A N 1
ATOM 694 C CA . ILE A 1 91 ? 6.331 -2.520 3.182 1.00 86.00 91 ILE A CA 1
ATOM 695 C C . ILE A 1 91 ? 7.205 -3.624 2.569 1.00 86.00 91 ILE A C 1
ATOM 697 O O . ILE A 1 91 ? 7.049 -3.959 1.398 1.00 86.00 91 ILE A O 1
ATOM 701 N N . ALA A 1 92 ? 8.144 -4.178 3.335 1.00 83.62 92 ALA A N 1
ATOM 702 C CA . ALA A 1 92 ? 9.056 -5.213 2.856 1.00 83.62 92 ALA A CA 1
ATOM 703 C C . ALA A 1 92 ? 8.401 -6.597 2.660 1.00 83.62 92 ALA A C 1
ATOM 705 O O . ALA A 1 92 ? 9.043 -7.478 2.086 1.00 83.62 92 ALA A O 1
ATOM 706 N N . ILE A 1 93 ? 7.181 -6.795 3.167 1.00 79.88 93 ILE A N 1
ATOM 707 C CA . ILE A 1 93 ? 6.454 -8.075 3.221 1.00 79.88 93 ILE A CA 1
ATOM 708 C C . ILE A 1 93 ? 5.259 -8.007 2.271 1.00 79.88 93 ILE A C 1
ATOM 710 O O . ILE A 1 93 ? 5.049 -9.000 1.535 1.00 79.88 93 ILE A O 1
#